Protein AF-A0A9E5LCF0-F1 (afdb_monomer_lite)

Foldseek 3Di:
DVVVVVVVVQVVVQCVVLVVQLVVLAWPDKDWDWDQDPVRDTDIDIDTDGPDDSSVVSNVVSVVPGDGDPVDDDDDDDDDDDDDPDPDPVNVVVVVVPDDPDD

Secondary structure (DSSP, 8-state):
-HHHHHHHHHHHHHHHHHHHHHHHTTEEEEEEEEEE-TTS-EEEEEEEEESSHHHHHHHHHHHHHS---TTS------------SS--THHHHHHHHH-PPP-

Structure (mmCIF, N/CA/C/O backbone):
data_AF-A0A9E5LCF0-F1
#
_entry.id   AF-A0A9E5LCF0-F1
#
loop_
_atom_site.group_PDB
_atom_site.id
_atom_site.type_symbol
_atom_site.label_atom_id
_atom_site.label_alt_id
_atom_site.label_comp_id
_atom_site.label_asym_id
_atom_site.label_entity_id
_atom_site.label_seq_id
_atom_site.pdbx_PDB_ins_code
_atom_site.Cartn_x
_atom_site.Cartn_y
_atom_site.Cartn_z
_atom_site.occupancy
_atom_site.B_iso_or_equiv
_atom_site.auth_seq_id
_atom_site.auth_comp_id
_atom_site.auth_asym_id
_atom_site.auth_atom_id
_atom_site.pdbx_PDB_model_num
ATOM 1 N N . MET A 1 1 ? -10.041 5.136 20.717 1.00 61.28 1 MET A N 1
ATOM 2 C CA . MET A 1 1 ? -8.892 5.957 20.264 1.00 61.28 1 MET A CA 1
ATOM 3 C C . MET A 1 1 ? -7.578 5.230 20.527 1.00 61.28 1 MET A C 1
ATOM 5 O O . MET A 1 1 ? -6.760 5.161 19.619 1.00 61.28 1 MET A O 1
ATOM 9 N N . ASP A 1 2 ? -7.420 4.609 21.700 1.00 74.81 2 ASP A N 1
ATOM 10 C CA . ASP A 1 2 ? -6.253 3.769 22.014 1.00 74.81 2 ASP A CA 1
ATOM 11 C C . ASP A 1 2 ? -6.117 2.538 21.111 1.00 74.81 2 ASP A C 1
ATOM 13 O O . ASP A 1 2 ? -5.015 2.257 20.646 1.00 74.81 2 ASP A O 1
ATOM 17 N N . ASP A 1 3 ? -7.220 1.869 20.767 1.00 79.88 3 ASP A N 1
ATOM 18 C CA . ASP A 1 3 ? -7.171 0.706 19.865 1.00 79.88 3 ASP A CA 1
ATOM 19 C C . ASP A 1 3 ? -6.755 1.093 18.440 1.00 79.88 3 ASP A C 1
ATOM 21 O O . ASP A 1 3 ? -5.902 0.444 17.843 1.00 79.88 3 ASP A O 1
ATOM 25 N N . LEU A 1 4 ? -7.266 2.220 17.925 1.00 81.06 4 LEU A N 1
ATOM 26 C CA . LEU A 1 4 ? -6.842 2.764 16.629 1.00 81.06 4 LEU A CA 1
ATOM 27 C C . LEU A 1 4 ? -5.357 3.150 16.648 1.00 81.06 4 LEU A C 1
ATOM 29 O O . LEU A 1 4 ? -4.641 2.906 15.683 1.00 81.06 4 LEU A O 1
ATOM 33 N N . LYS A 1 5 ? -4.873 3.733 17.748 1.00 84.62 5 LYS A N 1
ATOM 34 C CA . LYS A 1 5 ? -3.458 4.086 17.895 1.00 84.62 5 LYS A CA 1
ATOM 35 C C . LYS A 1 5 ? -2.567 2.842 17.891 1.00 84.62 5 LYS A C 1
ATOM 37 O O . LYS A 1 5 ? -1.571 2.840 17.174 1.00 84.62 5 LYS A O 1
ATOM 42 N N . LYS A 1 6 ? -2.932 1.794 18.639 1.00 85.44 6 LYS A N 1
ATOM 43 C CA . LYS A 1 6 ? -2.210 0.510 18.649 1.00 85.44 6 LYS A CA 1
ATOM 44 C C . LYS A 1 6 ? -2.202 -0.138 17.265 1.00 85.44 6 LYS A C 1
ATOM 46 O O . LYS A 1 6 ? -1.135 -0.506 16.784 1.00 85.44 6 LYS A O 1
ATOM 51 N N . HIS A 1 7 ? -3.357 -0.169 16.596 1.00 84.56 7 HIS A N 1
ATOM 52 C CA . HIS A 1 7 ? -3.501 -0.646 15.217 1.00 84.56 7 HIS A CA 1
ATOM 53 C C . HIS A 1 7 ? -2.534 0.070 14.264 1.00 84.56 7 HIS A C 1
ATOM 55 O O . HIS A 1 7 ? -1.745 -0.572 13.580 1.00 84.56 7 HIS A O 1
ATOM 61 N N . LEU A 1 8 ? -2.523 1.407 14.272 1.00 86.62 8 LEU A N 1
ATOM 62 C CA . LEU A 1 8 ? -1.655 2.210 13.398 1.00 86.62 8 LEU A CA 1
ATOM 63 C C . LEU A 1 8 ? -0.161 2.071 13.720 1.00 86.62 8 LEU A C 1
ATOM 65 O O . LEU A 1 8 ? 0.675 2.305 12.847 1.00 86.62 8 LEU A O 1
ATOM 69 N N . GLN A 1 9 ? 0.188 1.765 14.970 1.00 88.56 9 GLN A N 1
ATOM 70 C CA . GLN A 1 9 ? 1.572 1.526 15.380 1.00 88.56 9 GLN A CA 1
ATOM 71 C C . GLN A 1 9 ? 2.073 0.162 14.903 1.00 88.56 9 GLN A C 1
ATOM 73 O O . GLN A 1 9 ? 3.192 0.080 14.399 1.00 88.56 9 GLN A O 1
ATOM 78 N N . ALA A 1 10 ? 1.254 -0.880 15.042 1.00 87.44 10 ALA A N 1
ATOM 79 C CA . ALA A 1 10 ? 1.575 -2.221 14.566 1.00 87.44 10 ALA A CA 1
ATOM 80 C C . ALA A 1 10 ? 1.657 -2.266 13.032 1.00 87.44 10 ALA A C 1
ATOM 82 O O . ALA A 1 10 ? 2.670 -2.705 12.497 1.00 87.44 10 ALA A O 1
ATOM 83 N N . ASP A 1 11 ? 0.680 -1.684 12.332 1.00 86.06 11 ASP A N 1
ATOM 84 C CA . ASP A 1 11 ? 0.700 -1.564 10.870 1.00 86.06 11 ASP A CA 1
ATOM 85 C C . ASP A 1 11 ? 1.951 -0.823 10.363 1.00 86.06 11 ASP A C 1
ATOM 87 O O . ASP A 1 11 ? 2.651 -1.306 9.474 1.00 86.06 11 ASP A O 1
ATOM 91 N N . MET A 1 12 ? 2.305 0.305 10.994 1.00 88.81 12 MET A N 1
ATOM 92 C CA . MET A 1 12 ? 3.518 1.053 10.648 1.00 88.81 12 MET A CA 1
ATOM 93 C C . MET A 1 12 ? 4.783 0.215 10.838 1.00 88.81 12 MET A C 1
ATOM 95 O O . MET A 1 12 ? 5.670 0.255 9.989 1.00 88.81 12 MET A O 1
ATOM 99 N N . ARG A 1 13 ? 4.894 -0.508 11.957 1.00 90.69 13 ARG A N 1
ATOM 100 C CA . ARG A 1 13 ? 6.049 -1.362 12.253 1.00 90.69 13 ARG A CA 1
ATOM 101 C C . ARG A 1 13 ? 6.203 -2.442 11.183 1.00 90.69 13 ARG A C 1
ATOM 103 O O . ARG A 1 13 ? 7.296 -2.595 10.643 1.00 90.69 13 ARG A O 1
ATOM 110 N N . ASP A 1 14 ? 5.121 -3.145 10.872 1.00 89.56 14 ASP A N 1
ATOM 111 C CA . ASP A 1 14 ? 5.136 -4.258 9.925 1.00 89.56 14 ASP A CA 1
ATOM 112 C C . ASP A 1 14 ? 5.421 -3.758 8.497 1.00 89.56 14 ASP A C 1
ATOM 114 O O . ASP A 1 14 ? 6.262 -4.315 7.795 1.00 89.56 14 ASP A O 1
ATOM 118 N N . PHE A 1 15 ? 4.821 -2.633 8.090 1.00 90.12 15 PHE A N 1
ATOM 119 C CA . PHE A 1 15 ? 5.081 -2.042 6.775 1.00 90.12 15 PHE A CA 1
ATOM 120 C C . PHE A 1 15 ? 6.516 -1.512 6.634 1.00 90.12 15 PHE A C 1
ATOM 122 O O . PHE A 1 15 ? 7.143 -1.668 5.587 1.00 90.12 15 PHE A O 1
ATOM 129 N N . VAL A 1 16 ? 7.077 -0.903 7.687 1.00 92.31 16 VAL A N 1
ATOM 130 C CA . VAL A 1 16 ? 8.478 -0.450 7.687 1.00 92.31 16 VAL A CA 1
ATOM 131 C C . VAL A 1 16 ? 9.442 -1.627 7.535 1.00 92.31 16 VAL A C 1
ATOM 133 O O . VAL A 1 16 ? 10.457 -1.470 6.856 1.00 92.31 16 VAL A O 1
ATOM 136 N N . ALA A 1 17 ? 9.124 -2.791 8.110 1.00 94.12 17 ALA A N 1
ATOM 137 C CA . ALA A 1 17 ? 9.964 -3.982 8.000 1.00 94.12 17 ALA A CA 1
ATOM 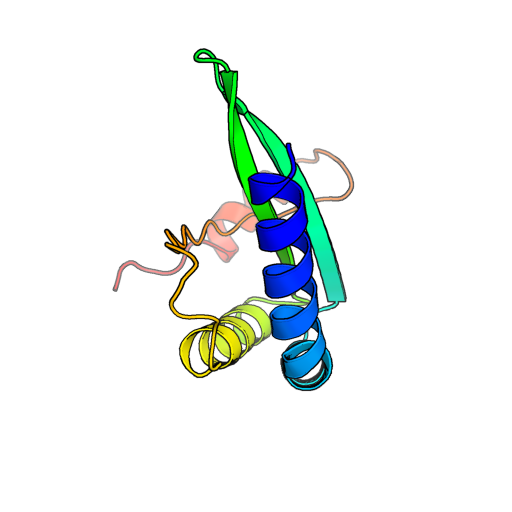138 C C . ALA A 1 17 ? 10.132 -4.449 6.544 1.00 94.12 17 ALA A C 1
ATOM 140 O O . ALA A 1 17 ? 11.239 -4.805 6.155 1.00 94.12 17 ALA A O 1
ATOM 141 N N . ILE A 1 18 ? 9.072 -4.363 5.734 1.00 94.69 18 ILE A N 1
ATOM 142 C CA . ILE A 1 18 ? 9.082 -4.792 4.322 1.00 94.69 18 ILE A CA 1
ATOM 143 C C . ILE A 1 18 ? 9.390 -3.662 3.332 1.00 94.69 18 ILE A C 1
ATOM 145 O O . ILE A 1 18 ? 9.532 -3.878 2.128 1.00 94.69 18 ILE A O 1
ATOM 149 N N . MET A 1 19 ? 9.499 -2.421 3.815 1.00 94.62 19 MET A N 1
ATOM 150 C CA . MET A 1 19 ? 9.757 -1.242 2.985 1.00 94.62 19 MET A CA 1
ATOM 151 C C . MET A 1 19 ? 10.988 -1.393 2.065 1.00 94.62 19 MET A C 1
ATOM 153 O O . MET A 1 19 ? 10.913 -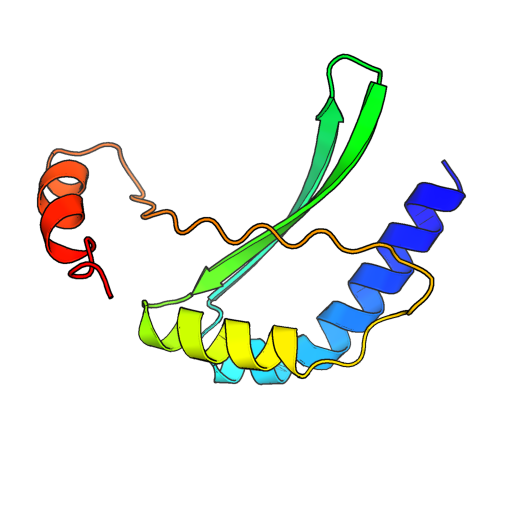0.934 0.921 1.00 94.62 19 MET A O 1
ATOM 157 N N . PRO A 1 20 ? 12.120 -1.999 2.490 1.00 96.56 20 PRO A N 1
ATOM 158 C CA . PRO A 1 20 ? 13.258 -2.218 1.598 1.00 96.56 20 PRO A CA 1
ATOM 159 C C . PRO A 1 20 ? 12.918 -3.114 0.399 1.00 96.56 20 PRO A C 1
ATOM 161 O O . PRO A 1 20 ? 13.265 -2.763 -0.730 1.00 96.56 20 PRO A O 1
ATOM 164 N N . GLU A 1 21 ? 12.201 -4.220 0.615 1.00 97.38 21 GLU A N 1
ATOM 165 C CA . GLU A 1 21 ? 11.777 -5.130 -0.457 1.00 97.38 21 GLU A CA 1
ATOM 166 C C . GLU A 1 21 ? 10.751 -4.469 -1.375 1.00 97.38 21 GLU A C 1
ATOM 168 O O . GLU A 1 21 ? 10.858 -4.571 -2.595 1.00 97.38 21 GLU A O 1
ATOM 173 N N . MET A 1 22 ? 9.813 -3.708 -0.809 1.00 96.00 22 MET A N 1
ATOM 174 C CA . MET A 1 22 ? 8.843 -2.933 -1.586 1.00 96.00 22 MET A CA 1
ATOM 175 C C . MET A 1 22 ? 9.539 -1.916 -2.502 1.00 96.00 22 MET A C 1
ATOM 177 O O . MET A 1 22 ? 9.199 -1.795 -3.680 1.00 96.00 22 MET A O 1
ATOM 181 N N . LYS A 1 23 ? 10.556 -1.201 -1.998 1.00 96.50 23 LYS A N 1
ATOM 182 C CA . LYS A 1 23 ? 11.368 -0.276 -2.809 1.00 96.50 23 LYS A CA 1
ATOM 183 C C . LYS A 1 23 ? 12.157 -1.008 -3.892 1.00 96.50 23 LYS A C 1
ATOM 185 O O . LYS A 1 23 ? 12.199 -0.531 -5.022 1.00 96.50 23 LYS A O 1
ATOM 190 N N . ALA A 1 24 ? 12.736 -2.167 -3.578 1.00 97.31 24 ALA A N 1
ATOM 191 C CA . ALA A 1 24 ? 13.419 -3.005 -4.564 1.00 97.31 24 ALA A CA 1
ATOM 192 C C . ALA A 1 24 ? 12.460 -3.512 -5.658 1.00 97.31 24 ALA A C 1
ATOM 194 O O . ALA A 1 24 ? 12.841 -3.573 -6.827 1.00 97.31 24 ALA A O 1
ATOM 195 N N . ALA A 1 25 ? 11.20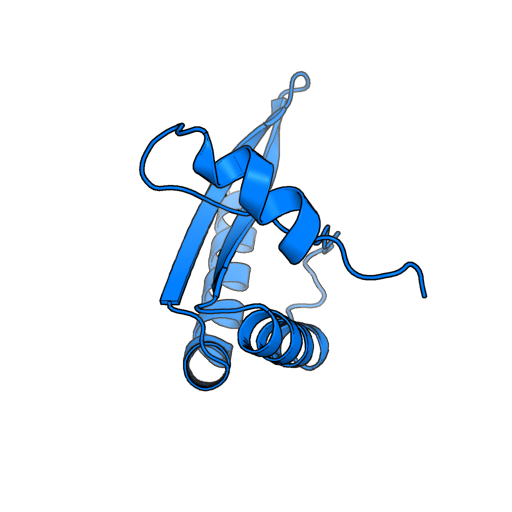5 -3.792 -5.300 1.00 96.25 25 ALA A N 1
ATOM 196 C CA . ALA A 1 25 ? 10.139 -4.142 -6.232 1.00 96.25 25 ALA A CA 1
ATOM 197 C C . ALA A 1 25 ? 9.666 -2.956 -7.095 1.00 96.25 25 ALA A C 1
ATOM 199 O O . ALA A 1 25 ? 8.982 -3.169 -8.089 1.00 96.25 25 ALA A O 1
ATOM 200 N N . GLY A 1 26 ? 10.057 -1.716 -6.780 1.00 95.94 26 GLY A N 1
ATOM 201 C CA . GLY A 1 26 ? 9.732 -0.523 -7.570 1.00 95.94 26 GLY A CA 1
ATOM 202 C C . GLY A 1 26 ? 8.638 0.371 -6.977 1.00 95.94 26 GLY A C 1
ATOM 203 O O . GLY A 1 26 ? 8.040 1.158 -7.717 1.00 95.94 26 GLY A O 1
ATOM 204 N N . LEU A 1 27 ? 8.382 0.275 -5.667 1.00 95.00 27 LEU A N 1
ATOM 205 C CA . LEU A 1 27 ? 7.589 1.252 -4.915 1.00 95.00 27 LEU A CA 1
ATOM 206 C C . LEU A 1 27 ? 8.260 2.637 -4.974 1.00 95.00 27 LEU A C 1
ATOM 208 O O . LEU A 1 27 ? 9.418 2.793 -4.582 1.00 95.00 27 LEU A O 1
ATOM 212 N N . THR A 1 28 ? 7.522 3.652 -5.415 1.00 94.06 28 THR A N 1
ATOM 213 C CA . THR A 1 28 ? 8.000 5.041 -5.539 1.00 94.06 28 THR A CA 1
ATOM 214 C C . THR A 1 28 ? 7.479 5.938 -4.422 1.00 94.06 28 THR A C 1
ATOM 216 O O . THR A 1 28 ? 8.173 6.858 -3.991 1.00 94.06 28 THR A O 1
ATOM 219 N N . ARG A 1 29 ? 6.274 5.658 -3.919 1.00 92.31 29 ARG A N 1
ATOM 220 C CA . ARG A 1 29 ? 5.625 6.402 -2.834 1.00 92.31 29 ARG A CA 1
ATOM 221 C C . ARG A 1 29 ? 4.750 5.454 -2.026 1.00 92.31 29 ARG A C 1
ATOM 223 O O . ARG A 1 29 ? 4.130 4.557 -2.590 1.00 92.31 29 ARG A O 1
ATOM 230 N N . ALA A 1 30 ? 4.676 5.675 -0.720 1.00 91.19 30 ALA A N 1
ATOM 231 C CA . ALA A 1 30 ? 3.706 5.022 0.147 1.00 91.19 30 ALA A CA 1
ATOM 232 C C . ALA A 1 30 ? 3.131 6.038 1.125 1.00 91.19 30 ALA A C 1
ATOM 234 O O . ALA A 1 30 ? 3.864 6.829 1.720 1.00 91.19 30 ALA A O 1
ATOM 235 N N . GLU A 1 31 ? 1.818 6.004 1.283 1.00 89.69 31 GLU A N 1
ATOM 236 C CA . GLU A 1 31 ? 1.066 6.891 2.156 1.00 89.69 31 GLU A CA 1
ATOM 237 C C . GLU A 1 31 ? 0.042 6.097 2.950 1.00 89.69 31 GLU A C 1
ATOM 239 O O . GLU A 1 31 ? -0.285 4.955 2.626 1.00 89.69 31 GLU A O 1
ATOM 244 N N . ARG A 1 32 ? -0.493 6.729 3.992 1.00 87.88 32 ARG A N 1
ATOM 245 C CA . ARG A 1 32 ? -1.613 6.184 4.747 1.00 87.88 32 ARG A CA 1
ATOM 246 C C . ARG A 1 32 ? -2.649 7.251 5.036 1.00 87.88 32 ARG A C 1
ATOM 248 O O . ARG A 1 32 ? -2.312 8.413 5.255 1.00 87.88 32 ARG A O 1
ATOM 255 N N . GLY A 1 33 ? -3.899 6.822 5.095 1.00 86.44 33 GLY A N 1
ATOM 256 C CA . GLY A 1 33 ? -5.046 7.649 5.424 1.00 86.44 33 GLY A CA 1
ATOM 257 C C . GLY A 1 33 ? -5.943 6.979 6.454 1.00 86.44 33 GLY A C 1
ATOM 258 O O . GLY A 1 33 ? -5.954 5.757 6.618 1.00 86.44 33 GLY A O 1
ATOM 259 N N . ILE A 1 34 ? -6.720 7.805 7.149 1.00 88.69 34 ILE A N 1
ATOM 260 C CA . ILE A 1 34 ? -7.816 7.355 8.001 1.00 88.69 34 ILE A CA 1
ATOM 261 C C . ILE A 1 34 ? -9.077 7.996 7.447 1.00 88.69 34 ILE A C 1
ATOM 263 O O . ILE A 1 34 ? -9.216 9.218 7.456 1.00 88.69 34 ILE A O 1
ATOM 267 N N . ARG A 1 35 ? -9.999 7.167 6.968 1.00 87.00 35 ARG A N 1
ATOM 268 C CA . ARG A 1 35 ? -11.331 7.604 6.565 1.00 87.00 35 ARG A CA 1
ATOM 269 C C . ARG A 1 35 ? -12.310 7.313 7.694 1.00 87.00 35 ARG A C 1
ATOM 271 O O . ARG A 1 35 ? -12.226 6.268 8.328 1.00 87.00 35 ARG A O 1
ATOM 278 N N . VAL A 1 36 ? -13.254 8.218 7.914 1.00 86.50 36 VAL A N 1
ATOM 279 C CA . VAL A 1 36 ? -14.426 7.964 8.758 1.00 86.50 36 VAL A CA 1
ATOM 280 C C . VAL A 1 36 ? -15.613 7.731 7.831 1.00 86.50 36 VAL A C 1
ATOM 282 O O . VAL A 1 36 ? -15.844 8.523 6.914 1.00 86.50 36 VAL A O 1
ATOM 285 N N . ASP A 1 37 ? -16.314 6.614 7.997 1.00 84.50 37 ASP A N 1
ATOM 286 C CA . ASP A 1 37 ? -17.504 6.321 7.200 1.00 84.50 37 ASP A CA 1
ATOM 287 C C . ASP A 1 37 ? -18.756 7.052 7.730 1.00 84.50 37 ASP A C 1
ATOM 289 O O . ASP A 1 37 ? -18.726 7.729 8.758 1.00 84.50 37 ASP A O 1
ATOM 293 N N . GLY A 1 38 ? -19.891 6.908 7.035 1.00 83.81 38 GLY A N 1
ATOM 294 C CA . GLY A 1 38 ? -21.157 7.537 7.440 1.00 83.81 38 GLY A CA 1
ATOM 295 C C . GLY A 1 38 ? -21.736 7.027 8.768 1.00 83.81 38 GLY A C 1
ATOM 296 O O . GLY A 1 38 ? -22.707 7.595 9.259 1.00 83.81 38 GLY A O 1
ATOM 297 N N . LYS A 1 39 ? -21.161 5.967 9.351 1.00 89.44 39 LYS A N 1
ATOM 298 C CA . LYS A 1 39 ? -21.524 5.405 10.658 1.00 89.44 39 LYS A CA 1
ATOM 299 C C . LYS A 1 39 ? -20.513 5.780 11.750 1.00 89.44 39 LYS A C 1
ATOM 301 O O . LYS A 1 39 ? -20.657 5.324 12.881 1.00 89.44 39 LYS A O 1
ATOM 306 N N . GLY A 1 40 ? -19.500 6.590 11.433 1.00 84.62 40 GLY A N 1
ATOM 307 C CA . GLY A 1 40 ? -18.451 6.981 12.372 1.00 84.62 40 GLY A CA 1
ATOM 308 C C . GLY A 1 40 ? -17.354 5.929 12.569 1.00 84.62 40 GLY A C 1
ATOM 309 O O . GLY A 1 40 ? -16.547 6.071 13.486 1.00 84.62 40 GLY A O 1
ATOM 310 N N . GLN A 1 41 ? -17.303 4.875 11.747 1.00 83.81 41 GLN A N 1
ATOM 311 C CA . GLN A 1 41 ? -16.258 3.855 11.832 1.00 83.81 41 GLN A CA 1
ATOM 312 C C . GLN A 1 41 ? -14.974 4.339 11.156 1.00 83.81 41 GLN A C 1
ATOM 314 O O . GLN A 1 41 ? -14.997 4.859 10.038 1.00 83.81 41 GLN A O 1
ATOM 319 N N . TYR A 1 42 ? -13.845 4.141 11.837 1.00 82.88 42 TYR A N 1
ATOM 320 C CA . TYR A 1 42 ? -12.523 4.437 11.298 1.00 82.88 42 TYR A CA 1
ATOM 321 C C . TYR A 1 42 ? -12.059 3.311 10.373 1.00 82.88 42 TYR A C 1
ATOM 323 O O . TYR A 1 42 ? -12.010 2.150 10.771 1.00 82.88 42 TYR A O 1
ATOM 331 N N . ILE A 1 43 ? -11.665 3.674 9.157 1.00 82.44 43 ILE A N 1
ATOM 332 C CA . ILE A 1 43 ? -11.087 2.781 8.157 1.00 82.44 43 ILE A CA 1
ATOM 333 C C . ILE A 1 43 ? -9.660 3.253 7.891 1.00 82.44 43 ILE A C 1
ATOM 335 O O . ILE A 1 43 ? -9.446 4.359 7.391 1.00 82.44 43 ILE A O 1
ATOM 339 N N . HIS A 1 44 ? -8.687 2.409 8.231 1.00 84.50 44 HIS A N 1
ATOM 340 C CA . HIS A 1 44 ? -7.290 2.611 7.862 1.00 84.50 44 HIS A CA 1
ATOM 341 C C . HIS A 1 44 ? -7.072 2.205 6.398 1.00 84.50 44 HIS A C 1
ATOM 343 O O . HIS A 1 44 ? -7.546 1.151 5.976 1.00 84.50 44 HIS A O 1
ATOM 349 N N . GLN A 1 45 ? -6.368 3.036 5.631 1.00 84.19 45 GLN A N 1
ATOM 350 C CA . GLN A 1 45 ? -6.041 2.779 4.230 1.00 84.19 45 GLN A CA 1
ATOM 351 C C . GLN A 1 45 ? -4.553 3.020 3.991 1.00 84.19 45 GLN A C 1
ATOM 353 O O . GLN A 1 45 ? -4.050 4.096 4.309 1.00 84.19 45 GLN A O 1
ATOM 358 N N . GLY A 1 46 ? -3.876 2.038 3.397 1.00 85.00 46 GLY A N 1
ATOM 359 C CA . GLY A 1 46 ? -2.547 2.205 2.817 1.00 85.00 46 GLY A CA 1
ATOM 360 C C . GLY A 1 46 ? -2.661 2.488 1.322 1.00 85.00 46 GLY A C 1
ATOM 361 O O . GLY A 1 46 ? -3.444 1.844 0.627 1.00 85.00 46 GLY A O 1
ATOM 362 N N . LEU A 1 47 ? -1.885 3.447 0.833 1.00 86.25 47 LEU A N 1
ATOM 363 C CA . LEU A 1 47 ? -1.772 3.785 -0.582 1.00 86.25 47 LEU A CA 1
ATOM 364 C C . LEU A 1 47 ? -0.321 3.549 -1.001 1.00 86.25 47 LEU A C 1
ATOM 366 O O . LEU A 1 47 ? 0.603 3.991 -0.322 1.00 86.25 47 LEU A O 1
ATOM 370 N N . SER A 1 48 ? -0.106 2.817 -2.089 1.00 88.50 48 SER A N 1
ATOM 371 C CA . SER A 1 48 ? 1.227 2.476 -2.593 1.00 88.50 48 SER A CA 1
ATOM 372 C C . SER A 1 48 ? 1.288 2.736 -4.089 1.00 88.50 48 SER A C 1
ATOM 374 O O . SER A 1 48 ? 0.458 2.230 -4.839 1.00 88.50 48 SER A O 1
ATOM 376 N N . TRP A 1 49 ? 2.275 3.521 -4.512 1.00 89.06 49 TRP A N 1
ATOM 377 C CA . TRP A 1 49 ? 2.515 3.855 -5.909 1.00 89.06 49 TRP A CA 1
ATOM 378 C C . TRP A 1 49 ? 3.732 3.101 -6.398 1.00 89.06 49 TRP A C 1
ATOM 380 O O . TRP A 1 49 ? 4.781 3.098 -5.752 1.00 89.06 49 TRP A O 1
ATOM 390 N N . PHE A 1 50 ? 3.593 2.504 -7.569 1.00 88.00 50 PHE A N 1
ATOM 391 C CA . PHE A 1 50 ? 4.650 1.762 -8.230 1.00 88.00 50 PHE A CA 1
ATOM 392 C C . PHE A 1 50 ? 4.967 2.432 -9.555 1.00 88.00 50 PHE A C 1
ATOM 394 O O . PHE A 1 50 ? 4.094 3.035 -10.178 1.00 88.00 50 PHE A O 1
ATOM 401 N N . ARG A 1 51 ? 6.224 2.331 -9.985 1.00 86.44 51 ARG A N 1
ATOM 402 C CA . ARG A 1 51 ? 6.672 2.947 -11.244 1.00 86.44 51 ARG A CA 1
ATOM 403 C C . ARG A 1 51 ? 5.939 2.416 -12.485 1.00 86.44 51 ARG A C 1
ATOM 405 O O . ARG A 1 51 ? 5.835 3.130 -13.474 1.00 86.44 51 ARG A O 1
ATOM 412 N N . ASP A 1 52 ? 5.485 1.165 -12.444 1.00 83.81 52 ASP A N 1
ATOM 413 C CA . ASP A 1 52 ? 4.839 0.456 -13.544 1.00 83.81 52 ASP A CA 1
ATOM 414 C C . ASP A 1 52 ? 4.058 -0.767 -13.017 1.00 83.81 52 ASP A C 1
ATOM 416 O O . ASP A 1 52 ? 4.090 -1.088 -11.824 1.00 83.81 52 ASP A O 1
ATOM 420 N N . LYS A 1 53 ? 3.352 -1.461 -13.916 1.00 82.69 53 LYS A N 1
ATOM 421 C CA . LYS A 1 53 ? 2.543 -2.643 -13.585 1.00 82.69 53 LYS A CA 1
ATOM 422 C C . LYS A 1 53 ? 3.374 -3.817 -13.052 1.00 82.69 53 LYS A C 1
ATOM 424 O O . LYS A 1 53 ? 2.947 -4.474 -12.109 1.00 82.69 53 LYS A O 1
ATOM 429 N N . ASN A 1 54 ? 4.547 -4.082 -13.624 1.00 87.12 54 ASN A N 1
ATOM 430 C CA . ASN A 1 54 ? 5.385 -5.204 -13.194 1.00 87.12 54 ASN A CA 1
ATOM 431 C C . ASN A 1 54 ? 5.918 -4.961 -11.776 1.00 87.12 54 ASN A C 1
ATOM 433 O O . ASN A 1 54 ? 5.975 -5.880 -10.964 1.00 87.12 54 ASN A O 1
ATOM 437 N N . ALA A 1 55 ? 6.261 -3.710 -11.464 1.00 91.56 55 ALA A N 1
ATOM 438 C CA . ALA A 1 55 ? 6.640 -3.282 -10.126 1.00 91.56 55 ALA A CA 1
ATOM 439 C C . ALA A 1 55 ? 5.484 -3.423 -9.125 1.00 91.56 55 ALA A C 1
ATOM 441 O O . ALA A 1 55 ? 5.694 -3.877 -8.002 1.00 91.56 55 ALA A O 1
ATOM 442 N N . TYR A 1 56 ? 4.257 -3.093 -9.542 1.00 88.50 56 TYR A N 1
ATOM 443 C CA . TYR A 1 56 ? 3.059 -3.354 -8.744 1.00 88.50 56 TYR A CA 1
ATOM 444 C C . TYR A 1 56 ? 2.888 -4.851 -8.453 1.00 88.50 56 TYR A C 1
ATOM 446 O O . TYR A 1 56 ? 2.753 -5.223 -7.291 1.00 88.50 56 TYR A O 1
ATOM 454 N N . GLU A 1 57 ? 2.946 -5.715 -9.471 1.00 88.56 57 GLU A N 1
ATOM 455 C CA . GLU A 1 57 ? 2.790 -7.167 -9.301 1.00 88.56 57 GLU A CA 1
ATOM 456 C C . GLU A 1 57 ? 3.872 -7.747 -8.370 1.00 88.56 57 GLU A C 1
ATOM 458 O O . GLU A 1 57 ? 3.563 -8.533 -7.473 1.00 88.56 57 GLU A O 1
ATOM 463 N N . ALA A 1 58 ? 5.124 -7.298 -8.510 1.00 93.25 58 ALA A N 1
ATOM 464 C CA . ALA A 1 58 ? 6.213 -7.667 -7.606 1.00 93.25 58 ALA A CA 1
ATOM 465 C C . ALA A 1 58 ? 5.977 -7.168 -6.168 1.00 93.25 58 ALA A C 1
ATOM 467 O O . ALA A 1 58 ? 6.212 -7.906 -5.213 1.00 93.25 58 ALA A O 1
ATOM 468 N N . GLY A 1 59 ? 5.475 -5.943 -5.999 1.00 92.94 59 GLY A N 1
ATOM 469 C CA . GLY A 1 59 ? 5.121 -5.390 -4.692 1.00 92.94 59 GLY A CA 1
ATOM 470 C C . GLY A 1 59 ? 3.975 -6.143 -4.015 1.00 92.94 59 GLY A C 1
ATOM 471 O O . GLY A 1 59 ? 4.024 -6.374 -2.809 1.00 92.94 59 GLY A O 1
ATOM 472 N N . MET A 1 60 ? 2.970 -6.588 -4.775 1.00 89.88 60 MET A N 1
ATOM 473 C CA . MET A 1 60 ? 1.892 -7.421 -4.231 1.00 89.88 60 MET A CA 1
ATOM 474 C C . MET A 1 60 ? 2.431 -8.759 -3.720 1.00 89.88 60 MET A C 1
ATOM 476 O O . MET A 1 60 ? 2.073 -9.176 -2.623 1.00 89.88 60 MET A O 1
ATOM 480 N N . ALA A 1 61 ? 3.373 -9.376 -4.440 1.00 91.94 61 ALA A N 1
ATOM 481 C CA . ALA A 1 61 ? 4.029 -10.593 -3.967 1.00 91.94 61 ALA A CA 1
ATOM 482 C C . ALA A 1 61 ? 4.808 -10.378 -2.654 1.00 91.94 61 ALA A C 1
ATOM 484 O O . ALA A 1 61 ? 4.835 -11.272 -1.811 1.00 91.94 61 ALA A O 1
ATOM 485 N N . VAL A 1 62 ? 5.420 -9.206 -2.444 1.00 93.75 62 VAL A N 1
ATOM 486 C CA . VAL A 1 62 ? 6.052 -8.863 -1.156 1.00 93.75 62 VAL A CA 1
ATOM 487 C C . VAL A 1 62 ? 5.000 -8.764 -0.047 1.00 93.75 62 VA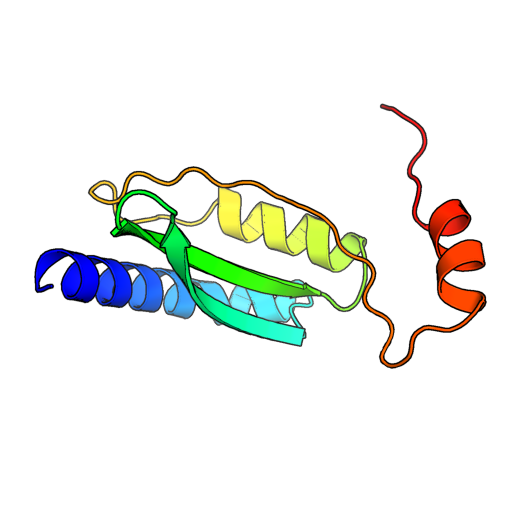L A C 1
ATOM 489 O O . VAL A 1 62 ? 5.180 -9.360 1.013 1.00 93.75 62 VAL A O 1
ATOM 492 N N . LEU A 1 63 ? 3.878 -8.075 -0.291 1.00 89.38 63 LEU A N 1
ATOM 493 C CA . LEU A 1 63 ? 2.794 -7.934 0.691 1.00 89.38 63 LEU A CA 1
ATOM 494 C C . LEU A 1 63 ? 2.161 -9.278 1.079 1.00 89.38 63 LEU A C 1
ATOM 496 O O . LEU A 1 63 ? 1.876 -9.498 2.259 1.00 89.38 63 LEU A O 1
ATOM 500 N N . ASP A 1 64 ? 1.955 -10.166 0.107 1.00 87.62 64 ASP A N 1
ATOM 501 C CA . ASP A 1 64 ? 1.345 -11.482 0.320 1.00 87.62 64 ASP A CA 1
ATOM 502 C C . ASP A 1 64 ? 2.264 -12.434 1.102 1.00 87.62 64 ASP A C 1
ATOM 504 O O . ASP A 1 64 ? 1.779 -13.247 1.888 1.00 87.62 64 ASP A O 1
ATOM 508 N N . ASN A 1 65 ? 3.585 -12.311 0.932 1.00 88.38 65 ASN A N 1
ATOM 509 C CA . ASN A 1 65 ? 4.577 -13.131 1.640 1.00 88.38 65 ASN A CA 1
ATOM 510 C C . ASN A 1 65 ? 5.030 -12.535 2.981 1.00 88.38 65 ASN A C 1
ATOM 512 O O . ASN A 1 65 ? 5.720 -13.202 3.756 1.00 88.38 65 ASN A O 1
ATOM 516 N N . ALA A 1 66 ? 4.675 -11.283 3.262 1.00 87.94 66 ALA A N 1
ATOM 517 C CA . ALA A 1 66 ? 5.040 -10.626 4.502 1.00 87.94 66 ALA A CA 1
ATOM 518 C C . ALA A 1 66 ? 4.345 -11.276 5.708 1.00 87.94 66 ALA A C 1
ATOM 520 O O . ALA A 1 66 ? 3.194 -11.715 5.650 1.00 87.94 66 ALA A O 1
ATOM 521 N N . THR A 1 67 ? 5.057 -11.321 6.834 1.00 84.75 67 THR A N 1
ATOM 522 C CA . THR A 1 67 ? 4.465 -11.713 8.115 1.00 84.75 67 THR A CA 1
ATOM 523 C C . THR A 1 67 ? 3.849 -10.482 8.754 1.00 84.75 67 THR A C 1
ATOM 525 O O . THR A 1 67 ? 4.535 -9.491 8.987 1.00 84.75 67 THR A O 1
ATOM 528 N N . TRP A 1 68 ? 2.557 -10.562 9.039 1.00 82.50 68 TRP A N 1
ATOM 529 C CA . TRP A 1 68 ? 1.786 -9.465 9.606 1.00 82.50 68 TRP A CA 1
ATOM 530 C C . TRP A 1 68 ? 1.253 -9.847 10.973 1.00 82.50 68 TRP A C 1
ATOM 532 O O . TRP A 1 68 ? 0.991 -11.026 11.228 1.00 82.50 68 TRP A O 1
ATOM 542 N N . ASP A 1 69 ? 1.036 -8.847 11.817 1.00 76.94 69 ASP A N 1
ATOM 543 C CA . ASP A 1 69 ? 0.391 -9.035 13.107 1.00 76.94 69 ASP A CA 1
ATOM 544 C C . ASP A 1 69 ? -0.981 -9.725 12.952 1.00 76.94 69 ASP A C 1
ATOM 546 O O . ASP A 1 69 ? -1.872 -9.248 12.240 1.00 76.94 69 ASP A O 1
ATOM 550 N N . ALA A 1 70 ? -1.140 -10.883 13.600 1.00 72.31 70 ALA A N 1
ATOM 551 C CA . ALA A 1 70 ? -2.341 -11.709 13.501 1.00 72.31 70 ALA A CA 1
ATOM 552 C C . ALA A 1 70 ? -3.552 -11.079 14.209 1.00 72.31 70 ALA A C 1
ATOM 554 O O . ALA A 1 70 ? -4.689 -11.456 13.922 1.00 72.31 70 ALA A O 1
ATOM 555 N N . GLU A 1 71 ? -3.326 -10.115 15.110 1.00 68.25 71 GLU A N 1
ATOM 556 C CA . GLU A 1 71 ? -4.393 -9.414 15.830 1.00 68.25 71 GLU A CA 1
ATOM 557 C C . GLU A 1 71 ? -5.100 -8.352 14.975 1.00 68.25 71 GLU A C 1
ATOM 559 O O . GLU A 1 71 ? -6.117 -7.803 15.401 1.00 68.25 71 GLU A O 1
ATOM 564 N N . ILE A 1 72 ? -4.610 -8.072 13.760 1.00 65.06 72 ILE A N 1
ATOM 565 C CA . ILE A 1 72 ? -5.197 -7.079 12.859 1.00 65.06 72 ILE A CA 1
ATOM 566 C C . ILE A 1 72 ? -5.988 -7.778 11.743 1.00 65.06 72 ILE A C 1
ATOM 568 O O . ILE A 1 72 ? -5.394 -8.339 10.815 1.00 65.06 72 ILE A O 1
ATOM 572 N N . PRO A 1 73 ? -7.335 -7.702 11.748 1.00 64.19 73 PRO A N 1
ATOM 573 C CA . PRO A 1 73 ? -8.142 -8.159 10.627 1.00 64.19 73 PRO A CA 1
ATOM 574 C C . PRO A 1 73 ? -7.854 -7.287 9.403 1.00 64.19 73 PRO A C 1
ATOM 576 O O . PRO A 1 73 ? -8.203 -6.106 9.360 1.00 64.19 73 PRO A O 1
ATOM 579 N N . ARG A 1 74 ? -7.222 -7.870 8.383 1.00 64.50 74 ARG A N 1
ATOM 580 C CA . ARG A 1 74 ? -6.916 -7.181 7.127 1.00 64.50 74 ARG A CA 1
ATOM 581 C C . ARG A 1 74 ? -7.898 -7.607 6.052 1.00 64.50 74 ARG A C 1
ATOM 583 O O . ARG A 1 74 ? -7.980 -8.777 5.688 1.00 64.50 74 ARG A O 1
ATOM 590 N N . LYS A 1 75 ? -8.638 -6.638 5.518 1.00 63.62 75 LYS A N 1
ATOM 591 C CA . LYS A 1 75 ? -9.385 -6.798 4.271 1.00 63.62 75 LYS A CA 1
ATOM 592 C C . LYS A 1 75 ? -8.666 -5.993 3.201 1.00 63.62 75 LYS A C 1
ATOM 594 O O . LYS A 1 75 ? -8.965 -4.819 2.998 1.00 63.62 75 LYS A O 1
ATOM 599 N N . ASN A 1 76 ? -7.698 -6.626 2.550 1.00 60.88 76 ASN A N 1
ATOM 600 C CA . ASN A 1 76 ? -6.967 -5.996 1.461 1.00 60.88 76 ASN A CA 1
ATOM 601 C C . ASN A 1 76 ? -7.890 -5.924 0.242 1.00 60.88 76 ASN A C 1
ATOM 603 O O . ASN A 1 76 ? -8.359 -6.946 -0.258 1.00 60.88 76 ASN A O 1
ATOM 607 N N . ARG A 1 77 ? -8.192 -4.707 -0.209 1.00 60.25 77 ARG A N 1
ATOM 608 C CA . ARG A 1 77 ? -8.804 -4.470 -1.513 1.00 60.25 77 ARG A CA 1
ATOM 609 C C . ARG A 1 77 ? -7.741 -3.817 -2.378 1.00 60.25 77 ARG A C 1
ATOM 611 O O . ARG A 1 77 ? -7.295 -2.719 -2.063 1.00 60.25 77 ARG A O 1
ATOM 618 N N . PHE A 1 78 ? -7.338 -4.508 -3.433 1.00 61.41 78 PHE A N 1
ATOM 619 C CA . PHE A 1 78 ? -6.378 -3.989 -4.391 1.00 61.41 78 PHE A CA 1
ATOM 620 C C . PHE A 1 78 ? -7.147 -3.332 -5.530 1.00 61.41 78 PHE A C 1
ATOM 622 O O . PHE A 1 78 ? -7.878 -3.993 -6.265 1.00 61.41 78 PHE A O 1
ATOM 629 N N . GLU A 1 79 ? -7.034 -2.016 -5.621 1.00 64.50 79 GLU A N 1
ATOM 630 C CA . GLU A 1 79 ? -7.601 -1.227 -6.706 1.00 64.50 79 GLU A CA 1
ATOM 631 C C . GLU A 1 79 ? -6.439 -0.573 -7.445 1.00 64.50 79 GLU A C 1
ATOM 633 O O . GLU A 1 79 ? -5.614 0.111 -6.837 1.00 64.50 79 GLU A O 1
ATOM 638 N N . THR A 1 80 ? -6.342 -0.820 -8.749 1.00 62.94 80 THR A N 1
ATOM 639 C CA . THR A 1 80 ? -5.318 -0.201 -9.588 1.00 62.94 80 THR A CA 1
ATOM 640 C C . THR A 1 80 ? -5.860 1.107 -10.136 1.00 62.94 80 THR A C 1
ATOM 642 O O . THR A 1 80 ? -6.870 1.121 -10.837 1.00 62.94 80 THR A O 1
ATOM 645 N N . TYR A 1 81 ? -5.167 2.199 -9.830 1.00 65.94 81 TYR A N 1
ATOM 646 C CA . TYR A 1 81 ? -5.467 3.520 -10.362 1.00 65.94 81 TYR A CA 1
ATOM 647 C C . TYR A 1 81 ? -4.331 3.983 -11.259 1.00 65.94 81 TYR A C 1
ATOM 649 O O . TYR A 1 81 ? -3.156 3.850 -10.917 1.00 65.94 81 TYR A O 1
ATOM 657 N N . VAL A 1 82 ? -4.698 4.559 -12.395 1.00 63.59 82 VAL A N 1
ATOM 658 C CA . VAL A 1 82 ? -3.782 5.304 -13.252 1.00 63.59 82 VAL A CA 1
ATOM 659 C C . VAL A 1 82 ? -3.933 6.751 -12.836 1.00 63.59 82 VAL A C 1
ATOM 661 O O . VAL A 1 82 ? -5.020 7.314 -12.943 1.00 63.59 82 VAL A O 1
ATOM 664 N N . MET A 1 83 ? -2.875 7.315 -12.269 1.00 63.88 83 MET A N 1
ATOM 665 C CA . MET A 1 83 ? -2.883 8.699 -11.824 1.00 63.88 83 MET A CA 1
ATOM 666 C C . MET A 1 83 ? -2.115 9.541 -12.830 1.00 63.88 83 MET A C 1
ATOM 668 O O . MET A 1 83 ? -0.938 9.281 -13.068 1.00 63.88 83 MET A O 1
ATOM 672 N N . SER A 1 84 ? -2.789 10.535 -13.398 1.00 62.31 84 SER A N 1
ATOM 673 C CA . SER A 1 84 ? -2.149 11.620 -14.133 1.00 62.31 84 SER A CA 1
ATOM 674 C C . SER A 1 84 ? -2.027 12.841 -13.234 1.00 62.31 84 SER A C 1
ATOM 676 O O . SER A 1 84 ? -2.902 13.103 -12.403 1.00 62.31 84 SER A O 1
ATOM 678 N N . ASP A 1 85 ? -0.929 13.575 -13.402 1.00 64.38 85 ASP A N 1
ATOM 679 C CA . ASP A 1 85 ? -0.660 14.814 -12.672 1.00 64.38 85 ASP A CA 1
ATOM 680 C C . ASP A 1 85 ? -1.677 15.918 -13.033 1.00 64.38 85 ASP A C 1
ATOM 682 O O . ASP A 1 85 ? -1.962 16.789 -12.212 1.00 64.38 85 ASP A O 1
ATOM 686 N N . GLU A 1 86 ? -2.285 15.842 -14.225 1.00 67.31 86 GLU A N 1
ATOM 687 C CA . GLU A 1 86 ? -3.381 16.706 -14.679 1.00 67.31 86 GLU A CA 1
ATOM 688 C C . GLU A 1 86 ? -4.458 15.895 -15.416 1.00 67.31 86 GLU A C 1
ATOM 690 O O . GLU A 1 86 ? -4.142 14.963 -16.157 1.00 67.31 86 GLU A O 1
ATOM 695 N N . ILE A 1 87 ? -5.733 16.277 -15.262 1.00 73.38 87 ILE A N 1
ATOM 696 C CA . ILE A 1 87 ? -6.833 15.675 -16.032 1.00 73.38 87 ILE A CA 1
ATOM 697 C C . ILE A 1 87 ? -6.658 16.078 -17.494 1.00 73.38 87 ILE A C 1
ATOM 699 O O . ILE A 1 87 ? -6.904 17.228 -17.864 1.00 73.38 87 ILE A O 1
ATOM 703 N N . THR A 1 88 ? -6.240 15.135 -18.328 1.00 69.88 88 THR A N 1
ATOM 704 C CA . THR A 1 88 ? -5.984 15.385 -19.749 1.00 69.88 88 THR A CA 1
ATOM 705 C C . THR A 1 88 ? -6.598 14.276 -20.595 1.00 69.88 88 THR A C 1
ATOM 707 O O . THR A 1 88 ? -6.918 13.191 -20.116 1.00 69.88 88 THR A O 1
ATOM 710 N N . SER A 1 89 ? -6.764 14.518 -21.896 1.00 70.06 89 SER A N 1
ATOM 711 C CA . SER A 1 89 ? -7.279 13.498 -22.821 1.00 70.06 89 SER A CA 1
ATOM 712 C C . SER A 1 89 ? -6.398 12.241 -22.892 1.00 70.06 89 SER A C 1
ATOM 714 O O . SER A 1 89 ? -6.883 11.189 -23.302 1.00 70.06 89 SER A O 1
ATOM 716 N N . ILE A 1 90 ? -5.137 12.324 -22.441 1.00 67.25 90 ILE A N 1
ATOM 717 C CA . ILE A 1 90 ? -4.211 11.187 -22.378 1.00 67.25 90 ILE A CA 1
ATOM 718 C C . ILE A 1 90 ? -4.663 10.120 -21.374 1.00 67.25 90 ILE A C 1
ATOM 720 O O . ILE A 1 90 ? -4.323 8.950 -21.535 1.00 67.25 90 ILE A O 1
ATOM 724 N N . ASP A 1 91 ? -5.468 10.498 -20.375 1.00 65.25 91 ASP A N 1
ATOM 725 C CA . ASP A 1 91 ? -6.036 9.571 -19.395 1.00 65.25 91 ASP A CA 1
ATOM 726 C C . ASP A 1 91 ? -6.931 8.543 -20.084 1.00 65.25 91 ASP A C 1
ATOM 728 O O . ASP A 1 91 ? -6.864 7.352 -19.788 1.00 65.25 91 ASP A O 1
ATOM 732 N N . ILE A 1 92 ? -7.710 8.995 -21.070 1.00 69.69 92 ILE A N 1
ATOM 733 C CA . ILE A 1 92 ? -8.626 8.154 -21.843 1.00 69.69 92 ILE A CA 1
ATOM 734 C C . ILE A 1 92 ? -7.845 7.221 -22.776 1.00 69.69 92 ILE A C 1
ATOM 736 O O . ILE A 1 92 ? -8.146 6.034 -22.846 1.00 69.69 92 ILE A O 1
ATOM 740 N N . GLU A 1 93 ? -6.799 7.719 -23.440 1.00 66.19 93 GLU A N 1
ATOM 741 C CA . GLU A 1 93 ? -5.946 6.903 -24.320 1.00 66.19 93 GLU A CA 1
ATOM 742 C C . GLU A 1 93 ? -5.127 5.852 -23.553 1.00 66.19 93 GLU A C 1
ATOM 744 O O . GLU A 1 93 ? -4.822 4.774 -24.071 1.00 66.19 93 GLU A O 1
ATOM 749 N N . ASN A 1 94 ? -4.754 6.151 -22.308 1.00 64.62 94 ASN A N 1
ATOM 750 C CA . ASN A 1 94 ? -4.020 5.225 -21.456 1.00 64.62 94 ASN A CA 1
ATOM 751 C C . ASN A 1 94 ? -4.919 4.136 -20.858 1.00 64.62 94 ASN A C 1
ATOM 753 O O . ASN A 1 94 ? -4.413 3.045 -20.596 1.00 64.62 94 ASN A O 1
ATOM 757 N N . LEU A 1 95 ? -6.230 4.368 -20.702 1.00 65.25 95 LEU A N 1
ATOM 758 C CA . LEU A 1 95 ? -7.168 3.333 -20.241 1.00 65.25 95 LEU A CA 1
ATOM 759 C C . LEU A 1 95 ? -7.120 2.083 -21.131 1.00 65.25 95 LEU A C 1
ATOM 761 O O . LEU A 1 95 ? -7.038 0.976 -20.604 1.00 65.25 95 LEU A O 1
ATOM 765 N N . GLU A 1 96 ? -7.084 2.244 -22.457 1.00 62.84 96 GLU A N 1
ATOM 766 C CA . GLU A 1 96 ? -7.034 1.120 -23.410 1.00 62.84 96 GLU A CA 1
ATOM 767 C C . GLU A 1 96 ? -5.698 0.357 -23.373 1.00 62.84 96 GLU A C 1
ATOM 769 O O . GLU A 1 96 ? -5.647 -0.855 -23.579 1.00 62.84 96 GLU A O 1
ATOM 774 N N . LYS A 1 97 ? -4.591 1.047 -23.072 1.00 59.38 97 LYS A N 1
ATOM 775 C CA . LYS A 1 97 ? -3.258 0.428 -22.934 1.00 59.38 97 LYS A CA 1
ATOM 776 C C . LYS A 1 97 ? -3.073 -0.280 -21.591 1.00 59.38 97 LYS A C 1
ATOM 778 O O . LYS A 1 97 ? -2.187 -1.124 -21.459 1.00 59.38 97 LYS A O 1
ATOM 783 N N . LEU A 1 98 ? -3.871 0.094 -20.593 1.00 54.94 98 LEU A N 1
ATOM 784 C CA . LEU A 1 98 ? -3.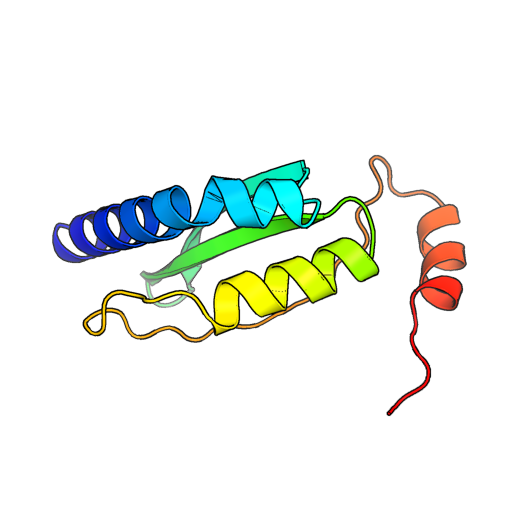781 -0.390 -19.215 1.00 54.94 98 LEU A CA 1
ATOM 785 C C . LEU A 1 98 ? -4.851 -1.443 -18.897 1.00 54.94 98 LEU A C 1
ATOM 787 O O . LEU A 1 98 ? -4.690 -2.193 -17.932 1.00 54.94 98 LEU A O 1
ATOM 791 N N . SER A 1 99 ? -5.887 -1.573 -19.734 1.00 52.94 99 SER A N 1
ATOM 792 C CA . SER A 1 99 ? -6.791 -2.722 -19.722 1.00 52.94 99 SER A CA 1
ATOM 793 C C . SER A 1 99 ? -6.038 -3.992 -20.121 1.00 52.94 99 SER A C 1
ATOM 795 O O . SER A 1 99 ? -5.617 -4.170 -21.262 1.00 52.94 99 SER A O 1
ATOM 797 N N . VAL A 1 100 ? -5.846 -4.887 -19.154 1.00 53.62 100 VAL A N 1
ATOM 798 C CA . VAL A 1 100 ? -5.347 -6.245 -19.396 1.00 53.62 100 VAL A CA 1
ATOM 799 C C . VAL A 1 100 ? -6.470 -7.037 -20.080 1.00 53.62 100 VAL A C 1
ATOM 801 O O . VAL A 1 100 ? -7.619 -6.888 -19.661 1.00 53.62 100 VAL 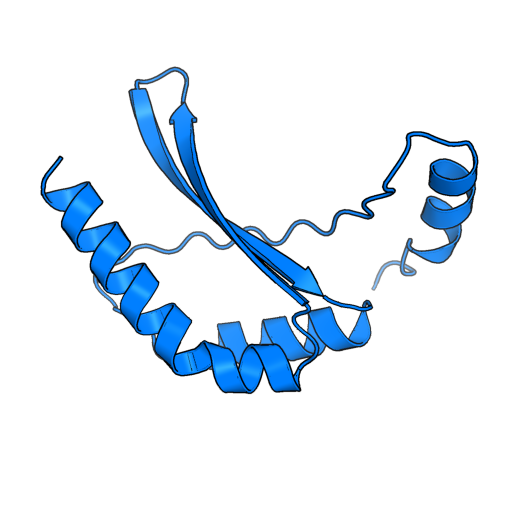A O 1
ATOM 804 N N . PRO A 1 101 ? -6.185 -7.894 -21.080 1.00 48.25 101 PRO A N 1
ATOM 805 C CA . PRO A 1 101 ? -7.158 -8.885 -21.528 1.00 48.25 101 PRO A CA 1
ATOM 806 C C . PRO A 1 101 ? -7.629 -9.700 -20.320 1.00 48.25 101 PRO A C 1
ATOM 808 O O . PRO A 1 101 ? -6.799 -10.087 -19.490 1.00 48.25 101 PRO A O 1
ATOM 811 N N . GLU A 1 102 ? -8.937 -9.926 -20.201 1.00 46.53 102 GLU A N 1
ATOM 812 C CA . GLU A 1 102 ? -9.497 -10.780 -19.151 1.00 46.53 102 GLU A CA 1
ATOM 813 C C . GLU A 1 102 ? -8.751 -12.127 -19.120 1.00 46.53 102 GLU A C 1
ATOM 815 O O . GLU A 1 102 ? -8.497 -12.728 -20.168 1.00 46.53 102 GLU A O 1
ATOM 820 N N . ARG A 1 103 ? -8.334 -12.552 -17.918 1.00 43.75 103 ARG A N 1
ATOM 821 C CA . ARG A 1 103 ? -7.787 -13.894 -17.675 1.00 43.75 103 ARG A CA 1
ATOM 822 C C . ARG A 1 103 ? -8.911 -14.908 -17.555 1.00 43.75 103 ARG A C 1
ATOM 824 O O . ARG A 1 103 ? -9.901 -14.575 -16.867 1.00 43.75 103 ARG A O 1
#

pLDDT: mean 79.65, std 13.45, range [43.75, 97.38]

Sequence (103 aa):
MDDLKKHLQADMRDFVAIMPEMKAAGLTRAERGIRVDGKGQYIHQGLSWFRDKNAYEAGMAVLDNATWDAEIPRKNRFETYVMSDEITSIDIENLEKLSVPER

Radius of gyration: 15.99 Å; chains: 1; bounding box: 35×31×46 Å